Protein AF-A0A2N2CYQ5-F1 (afdb_monomer_lite)

Structure (mmCIF, N/CA/C/O backbone):
data_AF-A0A2N2CYQ5-F1
#
_entry.id   AF-A0A2N2CYQ5-F1
#
loop_
_atom_site.group_PDB
_atom_site.id
_atom_site.type_symbol
_atom_site.label_atom_id
_atom_site.label_alt_id
_atom_site.label_comp_id
_atom_site.label_asym_id
_atom_site.label_entity_id
_atom_site.label_seq_id
_atom_site.pdbx_PDB_ins_code
_atom_site.Cartn_x
_atom_site.Cartn_y
_atom_site.Cartn_z
_atom_site.occupancy
_atom_site.B_iso_or_equiv
_atom_site.auth_seq_id
_atom_site.auth_comp_id
_atom_site.auth_asym_id
_atom_site.auth_atom_id
_atom_site.pdbx_PDB_model_num
ATOM 1 N N . MET A 1 1 ? -2.173 -12.593 -10.124 1.00 47.53 1 MET A N 1
ATOM 2 C CA . MET A 1 1 ? -1.162 -12.620 -9.042 1.00 47.53 1 MET A CA 1
ATOM 3 C C . MET A 1 1 ? -1.537 -11.767 -7.827 1.00 47.53 1 MET A C 1
ATOM 5 O O . MET A 1 1 ? -1.218 -12.195 -6.733 1.00 47.53 1 MET A O 1
ATOM 9 N N . LEU A 1 2 ? -2.256 -10.639 -7.954 1.00 49.53 2 LEU A N 1
ATOM 10 C CA . LEU A 1 2 ? -2.707 -9.838 -6.791 1.00 49.53 2 LEU A CA 1
ATOM 11 C C . LEU A 1 2 ? -3.931 -10.404 -6.033 1.00 49.53 2 LEU A C 1
ATOM 13 O O . LEU A 1 2 ? -4.308 -9.868 -5.001 1.00 49.53 2 LEU A O 1
ATOM 17 N N . SER A 1 3 ? -4.559 -11.471 -6.532 1.00 55.38 3 SER A N 1
ATOM 18 C CA . SER A 1 3 ? -5.814 -12.029 -6.002 1.00 55.38 3 SER A CA 1
ATOM 19 C C . SER A 1 3 ? -5.637 -13.092 -4.907 1.00 55.38 3 SER A C 1
ATOM 21 O O . SER A 1 3 ? -6.620 -13.687 -4.491 1.00 55.38 3 SER A O 1
ATOM 23 N N . GLN A 1 4 ? -4.405 -13.388 -4.475 1.00 65.62 4 GLN A N 1
ATOM 24 C CA . GLN A 1 4 ? -4.102 -14.447 -3.494 1.00 65.62 4 GLN A CA 1
ATOM 25 C C . GLN A 1 4 ? -3.303 -13.898 -2.305 1.00 65.62 4 GLN A C 1
ATOM 27 O O . GLN A 1 4 ? -2.301 -14.473 -1.886 1.00 65.62 4 GLN A O 1
ATOM 32 N N . ILE A 1 5 ? -3.731 -12.755 -1.767 1.00 68.88 5 ILE A N 1
ATOM 33 C CA . ILE A 1 5 ? -3.092 -12.127 -0.598 1.00 68.88 5 ILE A CA 1
ATOM 34 C C . ILE A 1 5 ? -3.175 -13.043 0.636 1.00 68.88 5 ILE A C 1
ATOM 36 O O . ILE A 1 5 ? -2.246 -13.080 1.437 1.00 68.88 5 ILE A O 1
ATOM 40 N N . GLU A 1 6 ? -4.231 -13.852 0.739 1.00 65.94 6 GLU A N 1
ATOM 41 C CA . GLU A 1 6 ? -4.439 -14.827 1.819 1.00 65.94 6 GLU A CA 1
ATOM 42 C C . GLU A 1 6 ? -3.375 -15.937 1.865 1.00 65.94 6 GLU A C 1
ATOM 44 O O . GLU A 1 6 ? -3.111 -16.498 2.926 1.00 65.94 6 GLU A O 1
ATOM 49 N N . ALA A 1 7 ? -2.727 -16.243 0.733 1.00 69.62 7 ALA A N 1
ATOM 50 C CA . ALA A 1 7 ? -1.688 -17.272 0.652 1.00 69.62 7 ALA 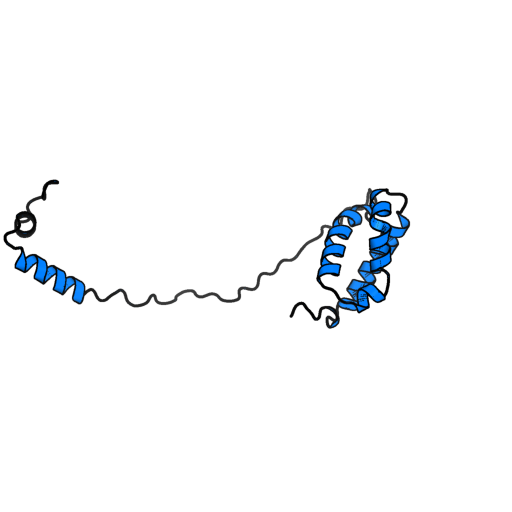A CA 1
ATOM 51 C C . ALA A 1 7 ? -0.315 -16.788 1.159 1.00 69.62 7 ALA A C 1
ATOM 53 O O . ALA A 1 7 ? 0.632 -17.573 1.253 1.00 69.62 7 ALA A O 1
ATOM 54 N N . LEU A 1 8 ? -0.180 -15.495 1.474 1.00 76.31 8 LEU A N 1
ATOM 55 C CA . LEU A 1 8 ? 1.062 -14.927 1.983 1.00 76.31 8 LEU A CA 1
ATOM 56 C C . LEU A 1 8 ? 1.262 -15.310 3.454 1.00 76.31 8 LEU A C 1
ATOM 58 O O . LEU A 1 8 ? 0.397 -15.091 4.299 1.00 76.31 8 LEU A O 1
ATOM 62 N N . GLN A 1 9 ? 2.463 -15.783 3.791 1.00 73.44 9 GLN A N 1
ATOM 63 C CA . GLN A 1 9 ? 2.858 -16.112 5.172 1.00 73.44 9 GLN A CA 1
ATOM 64 C C . GLN A 1 9 ? 2.696 -14.920 6.137 1.00 73.44 9 GLN A C 1
ATOM 66 O O . GLN A 1 9 ? 2.501 -15.090 7.339 1.00 73.44 9 GLN A O 1
ATOM 71 N N . THR A 1 10 ? 2.748 -13.695 5.610 1.00 81.94 10 THR A N 1
ATOM 72 C CA . THR A 1 10 ? 2.601 -12.446 6.362 1.00 81.94 10 THR A CA 1
ATOM 73 C C . THR A 1 10 ? 1.150 -12.056 6.645 1.00 81.94 10 THR A C 1
ATOM 75 O O . THR A 1 10 ? 0.933 -11.194 7.495 1.00 81.94 10 THR A O 1
ATOM 78 N N . TYR A 1 11 ? 0.158 -12.688 6.004 1.00 84.19 11 TYR A N 1
ATOM 79 C CA . TYR A 1 11 ? -1.255 -12.300 6.093 1.00 84.19 11 TYR A CA 1
ATOM 80 C C . TYR A 1 11 ? -1.777 -12.301 7.533 1.00 84.19 11 TYR A C 1
ATOM 82 O O . TYR A 1 11 ? -2.315 -11.306 8.010 1.00 84.19 11 TYR A O 1
ATOM 90 N N . ASN A 1 12 ? -1.528 -13.381 8.275 1.00 84.62 12 ASN A N 1
ATOM 91 C CA . ASN A 1 12 ? -1.973 -13.507 9.665 1.00 84.62 12 ASN A CA 1
ATOM 92 C C . ASN A 1 12 ? -1.309 -12.481 10.596 1.00 84.62 12 ASN A C 1
ATOM 94 O O . ASN A 1 12 ? -1.932 -11.985 11.537 1.00 84.62 12 ASN A O 1
ATOM 98 N N . THR A 1 13 ? -0.043 -12.148 10.337 1.00 86.62 13 THR A N 1
ATOM 99 C CA . THR A 1 13 ? 0.681 -11.121 11.094 1.00 86.62 13 THR A CA 1
ATOM 100 C C . THR A 1 13 ? 0.108 -9.738 10.799 1.00 86.62 13 THR A C 1
ATOM 102 O O . THR A 1 13 ? -0.163 -8.990 11.737 1.00 86.62 13 THR A O 1
ATOM 105 N N . ALA A 1 14 ? -0.147 -9.429 9.525 1.00 85.31 14 ALA A N 1
ATOM 106 C CA . ALA A 1 14 ? -0.753 -8.173 9.098 1.00 85.31 14 ALA A CA 1
ATOM 107 C C . ALA A 1 14 ? -2.181 -8.009 9.644 1.00 85.31 14 ALA A C 1
ATOM 109 O O . ALA A 1 14 ? -2.500 -6.952 10.183 1.00 85.31 14 ALA A O 1
ATOM 110 N N . LYS A 1 15 ? -3.008 -9.068 9.605 1.00 88.56 15 LYS A N 1
ATOM 111 C CA . LYS A 1 15 ? -4.344 -9.089 10.227 1.00 88.56 15 LYS A CA 1
ATOM 112 C C . LYS A 1 15 ? -4.261 -8.743 11.712 1.00 88.56 15 LYS A C 1
ATOM 114 O O . LYS A 1 15 ? -4.944 -7.834 12.171 1.00 88.56 15 LYS A O 1
ATOM 119 N N . ARG A 1 16 ? -3.374 -9.410 12.461 1.00 88.31 16 ARG A N 1
ATOM 120 C CA . ARG A 1 16 ? -3.192 -9.148 13.899 1.00 88.31 16 ARG A CA 1
ATOM 121 C C . ARG A 1 16 ? -2.773 -7.703 14.176 1.00 88.31 16 ARG A C 1
ATOM 123 O O . ARG A 1 16 ? -3.303 -7.090 15.097 1.00 88.31 16 ARG A O 1
ATOM 130 N N . GLN A 1 17 ? -1.836 -7.170 13.394 1.00 88.00 17 GLN A N 1
ATOM 131 C CA . GLN A 1 17 ? -1.380 -5.784 13.525 1.00 88.00 17 GLN A CA 1
ATOM 132 C C . GLN A 1 17 ? -2.509 -4.792 13.235 1.00 88.00 17 GLN A C 1
ATOM 134 O O . GLN A 1 17 ? -2.730 -3.882 14.029 1.00 88.00 17 GLN A O 1
ATOM 139 N N . LEU A 1 18 ? -3.258 -4.995 12.147 1.00 88.94 18 LEU A N 1
ATOM 140 C CA . LEU A 1 18 ? -4.360 -4.114 11.771 1.00 88.94 18 LEU A CA 1
ATOM 141 C C . LEU A 1 18 ? -5.473 -4.124 12.826 1.00 88.94 18 LEU A C 1
ATOM 143 O O . LEU A 1 18 ? -5.882 -3.057 13.272 1.00 88.94 18 LEU A O 1
ATOM 147 N N . CYS A 1 19 ? -5.903 -5.301 13.293 1.00 88.44 19 CYS A N 1
ATOM 148 C CA . CYS A 1 19 ? -6.870 -5.415 14.390 1.00 88.44 19 CYS A CA 1
ATOM 149 C C . CYS A 1 19 ? -6.359 -4.743 15.677 1.00 88.44 19 CYS A C 1
ATOM 151 O O . CYS A 1 19 ? -7.128 -4.099 16.384 1.00 88.44 19 CYS A O 1
ATOM 153 N N . GLY A 1 20 ? -5.058 -4.854 15.974 1.00 88.06 20 GLY A N 1
ATOM 154 C CA . GLY A 1 20 ? -4.431 -4.166 17.106 1.00 88.06 20 GLY A CA 1
ATOM 155 C C . GLY A 1 20 ? -4.570 -2.644 17.020 1.00 88.06 20 GLY A C 1
ATOM 156 O O . GLY A 1 20 ? -5.043 -2.023 17.969 1.00 88.06 20 GLY A O 1
ATOM 157 N N . LEU A 1 21 ? -4.245 -2.061 15.863 1.00 87.69 21 LEU A N 1
ATOM 158 C CA . LEU A 1 21 ? -4.387 -0.620 15.615 1.00 87.69 21 LEU A CA 1
ATOM 159 C C . LEU A 1 21 ? -5.852 -0.166 15.679 1.00 87.69 21 LEU A C 1
ATOM 161 O O . LEU A 1 21 ? -6.148 0.881 16.252 1.00 87.69 21 LEU A O 1
ATOM 165 N N . MET A 1 22 ? -6.779 -0.958 15.132 1.00 88.44 22 MET A N 1
ATOM 166 C CA . MET A 1 22 ? -8.214 -0.660 15.199 1.00 88.44 22 MET A CA 1
ATOM 167 C C . MET A 1 22 ? -8.720 -0.612 16.645 1.00 88.44 22 MET A C 1
ATOM 169 O O . MET A 1 22 ? -9.420 0.331 17.009 1.00 88.44 22 MET A O 1
ATOM 173 N N . ASN A 1 23 ? -8.290 -1.549 17.495 1.00 88.06 23 ASN A N 1
ATOM 174 C CA . ASN A 1 23 ? -8.632 -1.552 18.920 1.00 88.06 23 ASN A CA 1
ATOM 175 C C . ASN A 1 23 ? -8.053 -0.338 19.671 1.00 88.06 23 ASN A C 1
ATOM 177 O O . ASN A 1 23 ? -8.647 0.145 20.634 1.00 88.06 23 ASN A O 1
ATOM 181 N N . GLU A 1 24 ? -6.883 0.165 19.273 1.00 87.88 24 GLU A N 1
ATOM 182 C CA . GLU A 1 24 ? -6.308 1.388 19.849 1.00 87.88 24 GLU A CA 1
ATOM 183 C C . GLU A 1 24 ? -7.081 2.641 19.432 1.00 87.88 24 GLU A C 1
ATOM 185 O O . GLU A 1 24 ? -7.325 3.518 20.264 1.00 87.88 24 GLU A O 1
ATOM 190 N N . LEU A 1 25 ? -7.523 2.706 18.174 1.00 87.56 25 LEU A N 1
ATOM 191 C CA . LEU A 1 25 ? -8.394 3.775 17.688 1.00 87.56 25 LEU A CA 1
ATOM 192 C C . LEU A 1 25 ? -9.760 3.742 18.381 1.00 87.56 25 LEU A C 1
ATOM 194 O O . LEU A 1 25 ? -10.270 4.791 18.768 1.00 87.56 25 LEU A O 1
ATOM 198 N N . GLU A 1 26 ? -10.318 2.555 18.617 1.00 86.94 26 GLU A N 1
ATOM 199 C CA . GLU A 1 26 ? -11.586 2.377 19.332 1.00 86.94 26 GLU A CA 1
ATOM 200 C C . GLU A 1 26 ? -11.518 2.870 20.790 1.00 86.94 26 GLU A C 1
ATOM 202 O O . GLU A 1 26 ? -12.499 3.358 21.341 1.00 86.94 26 GLU A O 1
ATOM 207 N N . LYS A 1 27 ? -10.345 2.877 21.430 1.00 87.00 27 LYS A N 1
ATOM 208 C CA . LYS A 1 27 ? -10.194 3.505 22.759 1.00 87.00 27 LYS A CA 1
ATOM 209 C C . LYS A 1 27 ? -10.280 5.034 22.714 1.00 87.00 27 LYS A C 1
ATOM 211 O O . LYS A 1 27 ? -10.526 5.660 23.743 1.00 87.00 27 LYS A O 1
ATOM 216 N N . LYS A 1 28 ? -10.086 5.648 21.542 1.00 84.88 28 LYS A N 1
ATOM 217 C CA . LYS A 1 28 ? -10.061 7.106 21.334 1.00 84.88 28 LYS A CA 1
ATOM 218 C C . LYS A 1 28 ? -11.330 7.641 20.650 1.00 84.88 28 LYS A C 1
ATOM 220 O O . LYS A 1 28 ? -11.286 8.690 20.010 1.00 84.88 28 LYS A O 1
ATOM 225 N N . ILE A 1 29 ? -12.479 6.978 20.830 1.00 84.44 29 ILE A N 1
ATOM 226 C CA . ILE A 1 29 ? -13.792 7.372 20.260 1.00 84.44 29 ILE A CA 1
ATOM 227 C C . ILE A 1 29 ? -14.194 8.817 20.580 1.00 84.44 29 ILE A C 1
ATOM 229 O O . ILE A 1 29 ? -14.930 9.430 19.812 1.00 84.44 29 ILE A O 1
ATOM 233 N N . THR A 1 30 ? -13.685 9.393 21.670 1.00 84.75 30 THR A N 1
ATOM 234 C CA . THR A 1 30 ? -13.909 10.799 22.036 1.00 84.75 30 THR A CA 1
ATOM 235 C C . THR A 1 30 ? -13.487 11.781 20.930 1.00 84.75 30 THR A C 1
ATOM 237 O O . THR A 1 30 ? -13.973 12.908 20.891 1.00 84.75 30 THR A O 1
ATOM 240 N N . ILE A 1 31 ? -12.599 11.376 20.014 1.00 87.06 31 ILE A N 1
ATOM 241 C CA . ILE A 1 31 ? -12.178 12.184 18.867 1.00 87.06 31 ILE A CA 1
ATOM 242 C C . ILE A 1 31 ? -13.253 12.118 17.761 1.00 87.06 31 ILE A C 1
ATOM 244 O O . ILE A 1 31 ? -13.490 11.038 17.212 1.00 87.06 31 ILE A O 1
ATOM 248 N N . PRO A 1 32 ? -13.828 13.257 17.318 1.00 8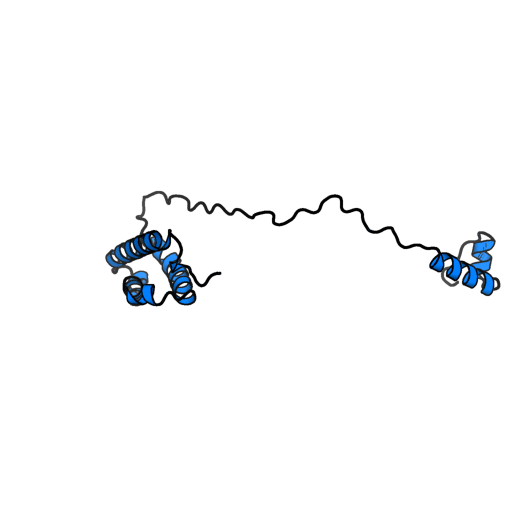7.19 32 PRO A N 1
ATOM 249 C CA . PRO A 1 32 ? -14.911 13.272 16.324 1.00 87.19 32 PRO A CA 1
ATOM 250 C C . PRO A 1 32 ? -14.563 12.583 14.996 1.00 87.19 32 PRO A C 1
ATOM 252 O O . PRO A 1 32 ? -15.405 11.938 14.381 1.00 87.19 32 PRO A O 1
ATOM 255 N N . GLN A 1 33 ? -13.303 12.680 14.556 1.00 85.31 33 GLN A N 1
ATOM 256 C CA . GLN A 1 33 ? -12.831 12.045 13.316 1.00 85.31 33 GLN A CA 1
ATOM 257 C C . GLN A 1 33 ? -12.859 10.511 13.397 1.00 85.31 33 GLN A C 1
ATOM 259 O O . GLN A 1 33 ? -13.128 9.851 12.395 1.00 85.31 33 GLN A O 1
ATOM 264 N N . ILE A 1 34 ? -12.612 9.949 14.584 1.00 86.38 34 ILE A N 1
ATOM 265 C CA . ILE A 1 34 ? -12.688 8.505 14.830 1.00 86.38 34 ILE A CA 1
ATOM 266 C C . ILE A 1 34 ? -14.154 8.082 14.922 1.00 86.38 34 ILE A C 1
ATOM 268 O O . ILE A 1 34 ? -14.544 7.097 14.303 1.00 86.38 34 ILE A O 1
ATOM 272 N N . GLN A 1 35 ? -14.984 8.863 15.618 1.00 87.62 35 GLN A N 1
ATOM 273 C CA . GLN A 1 35 ? -16.412 8.581 15.767 1.00 87.62 35 GLN A CA 1
ATOM 274 C C . GLN A 1 35 ? -17.142 8.496 14.417 1.00 87.62 35 GLN A C 1
ATOM 276 O O . GLN A 1 35 ? -17.936 7.584 14.204 1.00 87.62 35 GLN A O 1
ATOM 281 N N . THR A 1 36 ? -16.834 9.389 13.472 1.00 88.50 36 THR A N 1
ATOM 282 C CA . THR A 1 36 ? -17.410 9.354 12.116 1.00 88.50 36 THR A CA 1
ATOM 283 C C . THR A 1 36 ? -17.054 8.070 11.358 1.00 88.50 36 THR A C 1
ATOM 285 O O . THR A 1 36 ? -17.849 7.577 10.561 1.00 88.50 36 THR A O 1
ATOM 288 N N . ARG A 1 37 ? -15.867 7.506 11.612 1.00 88.38 37 ARG A N 1
ATOM 289 C CA . ARG A 1 37 ? -15.333 6.316 10.925 1.00 88.38 37 ARG A CA 1
ATOM 290 C C . ARG A 1 37 ? -15.498 5.019 11.718 1.00 88.38 37 ARG A C 1
ATOM 292 O O . ARG A 1 37 ? -15.025 3.970 11.288 1.00 88.38 37 ARG A O 1
ATOM 299 N N . LEU A 1 38 ? -16.212 5.068 12.837 1.00 86.25 38 LEU A N 1
ATOM 300 C CA . LEU A 1 38 ? -16.454 3.931 13.721 1.00 86.25 38 LEU A CA 1
ATOM 301 C C . LEU A 1 38 ? -17.044 2.693 13.017 1.00 86.25 38 LEU A C 1
ATOM 303 O O . LEU A 1 38 ? -16.559 1.593 13.286 1.00 86.25 38 LEU A O 1
ATOM 307 N N . PRO A 1 39 ? -18.003 2.825 12.073 1.00 87.62 39 PRO A N 1
ATOM 308 C CA . PRO A 1 39 ? -18.537 1.664 11.359 1.00 87.62 39 PRO A CA 1
ATOM 309 C C . PRO A 1 39 ? -17.462 0.910 10.569 1.00 87.62 39 PRO A C 1
ATOM 311 O O . PRO A 1 39 ? -17.480 -0.316 10.494 1.00 87.62 39 PRO A O 1
ATOM 314 N N . LEU A 1 40 ? -16.495 1.639 10.006 1.00 86.75 40 LEU A N 1
ATOM 315 C CA . LEU A 1 40 ? -15.401 1.059 9.233 1.00 86.75 40 LEU A CA 1
ATOM 316 C C . LEU A 1 40 ? -14.433 0.304 10.150 1.00 86.75 40 LEU A C 1
ATOM 318 O O . LEU A 1 40 ? -14.066 -0.826 9.843 1.00 86.75 40 LEU A O 1
ATOM 322 N N . ILE A 1 41 ? -14.094 0.885 11.305 1.00 86.44 41 ILE A N 1
ATOM 323 C CA . ILE A 1 41 ? -13.244 0.247 12.324 1.00 86.44 41 ILE A CA 1
ATOM 324 C C . ILE A 1 41 ? -13.866 -1.079 12.782 1.00 86.44 41 ILE A C 1
ATOM 326 O O . ILE A 1 41 ? -13.193 -2.106 12.780 1.00 86.44 41 ILE A O 1
ATOM 330 N N . GLN A 1 42 ? -15.165 -1.080 13.093 1.00 86.25 42 GLN A N 1
ATOM 331 C CA . GLN A 1 42 ? -15.878 -2.287 13.519 1.00 86.25 42 GLN A CA 1
ATOM 332 C C . GLN A 1 42 ? -15.933 -3.347 12.417 1.00 86.25 42 GLN A C 1
ATOM 334 O O . GLN A 1 42 ? -15.701 -4.521 12.692 1.00 86.25 42 GLN A O 1
ATOM 339 N N . THR A 1 43 ? -16.168 -2.937 11.167 1.00 87.38 43 THR A N 1
ATOM 340 C CA . THR A 1 43 ? -16.205 -3.851 10.013 1.00 87.38 43 THR A CA 1
ATOM 341 C C . THR A 1 43 ? -14.854 -4.529 9.777 1.00 87.38 43 THR A C 1
ATOM 343 O O . THR A 1 43 ? -14.812 -5.696 9.419 1.00 87.38 43 THR A O 1
ATOM 346 N N . VAL A 1 44 ? -13.733 -3.839 9.999 1.00 87.00 44 VAL A N 1
ATOM 347 C CA . VAL A 1 44 ? -12.392 -4.427 9.810 1.00 87.00 44 VAL A CA 1
ATOM 348 C C . VAL A 1 44 ? -12.035 -5.428 10.914 1.00 87.00 44 VAL A C 1
ATOM 350 O O . VAL A 1 44 ? -11.241 -6.343 10.688 1.00 87.00 44 VAL A O 1
ATOM 353 N N . THR A 1 45 ? -12.612 -5.284 12.107 1.00 84.31 45 THR A N 1
ATOM 354 C CA . THR A 1 45 ? -12.376 -6.204 13.228 1.00 84.31 45 THR A CA 1
ATOM 355 C C . THR A 1 45 ? -13.162 -7.515 13.090 1.00 84.31 45 THR A C 1
ATOM 357 O O . THR A 1 45 ? -12.778 -8.509 13.706 1.00 84.31 45 THR A O 1
ATOM 360 N N . THR A 1 46 ? -14.223 -7.571 12.272 1.00 87.81 46 THR A N 1
ATOM 361 C CA . THR A 1 46 ? -15.011 -8.800 12.082 1.00 87.81 46 THR A CA 1
ATOM 362 C C . THR A 1 46 ? -14.314 -9.813 11.176 1.00 87.81 46 THR A C 1
ATOM 364 O O . THR A 1 46 ? -13.639 -9.471 10.206 1.00 87.81 46 THR A O 1
ATOM 367 N N . ASP A 1 47 ? -14.512 -11.102 11.461 1.00 83.94 47 ASP A N 1
ATOM 368 C CA . ASP A 1 47 ? -13.920 -12.179 10.660 1.00 83.94 47 ASP A CA 1
ATOM 369 C C . ASP A 1 47 ? -14.515 -12.282 9.249 1.00 83.94 47 ASP A C 1
ATOM 371 O O . ASP A 1 47 ? -13.820 -12.711 8.329 1.00 83.94 47 ASP A O 1
ATOM 375 N N . GLU A 1 48 ? -15.756 -11.830 9.052 1.00 85.88 48 GLU A N 1
ATOM 376 C CA . GLU A 1 48 ? -16.436 -11.821 7.750 1.00 85.88 48 GLU A CA 1
ATOM 377 C C . GLU A 1 48 ? -15.696 -10.968 6.712 1.00 85.88 48 GLU A C 1
ATOM 379 O O . GLU A 1 48 ? -15.551 -11.378 5.562 1.00 85.88 48 GLU A O 1
ATOM 384 N N . PHE A 1 49 ? -15.161 -9.814 7.124 1.00 87.00 49 PHE A N 1
ATOM 385 C CA . PHE A 1 49 ? -14.377 -8.939 6.254 1.00 87.00 49 PHE A CA 1
ATOM 386 C C . PHE A 1 49 ? -13.117 -9.639 5.727 1.00 87.00 49 PHE A C 1
ATOM 388 O O . PHE A 1 49 ? -12.806 -9.581 4.538 1.00 87.00 49 PHE A O 1
ATOM 395 N N . TRP A 1 50 ? -12.420 -10.356 6.609 1.00 86.25 50 TRP A N 1
ATOM 396 C CA . TRP A 1 50 ? -11.204 -11.091 6.261 1.00 86.25 50 TRP A CA 1
ATOM 397 C C . TRP A 1 50 ? -11.474 -12.386 5.496 1.00 86.25 50 TRP A C 1
ATOM 399 O O . TRP A 1 50 ? -10.578 -12.855 4.804 1.00 86.25 50 TRP A O 1
ATOM 409 N N . ALA A 1 51 ? -12.672 -12.961 5.626 1.00 83.25 51 ALA A N 1
ATOM 410 C CA . ALA A 1 51 ? -13.103 -14.123 4.853 1.00 83.25 51 ALA A CA 1
ATOM 411 C C . ALA A 1 51 ? -13.530 -13.754 3.421 1.00 83.25 51 ALA A C 1
ATOM 413 O O . ALA A 1 51 ? -13.466 -14.596 2.530 1.00 83.25 51 ALA A O 1
ATOM 414 N N . ALA A 1 52 ? -13.975 -12.512 3.196 1.00 83.31 52 ALA A N 1
ATOM 415 C CA . ALA A 1 52 ? -14.338 -12.021 1.868 1.00 83.31 52 ALA A CA 1
ATOM 416 C C . ALA A 1 52 ? -13.115 -11.715 0.983 1.00 83.31 52 ALA A C 1
ATOM 418 O O . ALA A 1 52 ? -13.223 -11.786 -0.240 1.00 83.31 52 ALA A O 1
ATOM 419 N N . GLY A 1 53 ? -11.973 -11.357 1.585 1.00 77.25 53 GLY A N 1
ATOM 420 C CA . GLY A 1 53 ? -10.691 -11.223 0.882 1.00 77.25 53 GLY A CA 1
ATOM 421 C C . GLY A 1 53 ? -10.660 -10.173 -0.242 1.00 77.25 53 GLY A C 1
ATOM 422 O O . G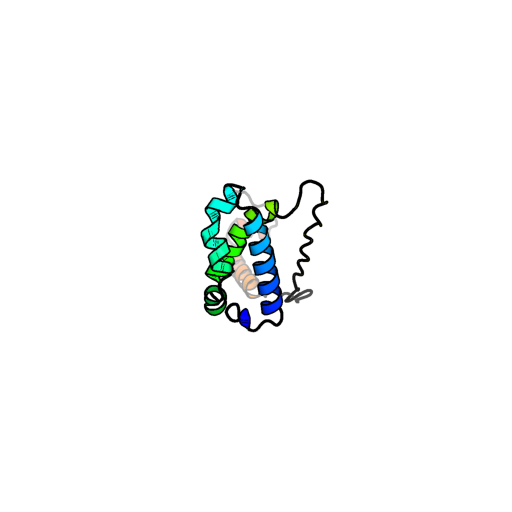LY A 1 53 ? -9.817 -10.260 -1.137 1.00 77.25 53 GLY A O 1
ATOM 423 N N . ASP A 1 54 ? -11.569 -9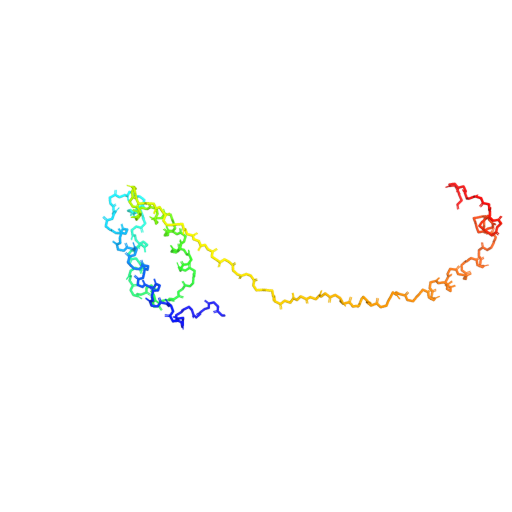.189 -0.237 1.00 83.62 54 ASP A N 1
ATOM 424 C CA . ASP A 1 54 ? -11.710 -8.225 -1.335 1.00 83.62 54 ASP A CA 1
ATOM 425 C C . ASP A 1 54 ? -10.598 -7.162 -1.328 1.00 83.62 54 ASP A C 1
ATOM 427 O O . ASP A 1 54 ? -10.478 -6.329 -0.424 1.00 83.62 54 ASP A O 1
ATOM 431 N N . LEU A 1 55 ? -9.812 -7.145 -2.406 1.00 84.06 55 LEU A N 1
ATOM 432 C CA . LEU A 1 55 ? -8.719 -6.201 -2.624 1.00 84.06 55 LEU A CA 1
ATOM 433 C C . LEU A 1 55 ? -9.178 -4.737 -2.584 1.00 84.06 55 LEU A C 1
ATOM 435 O O . LEU A 1 55 ? -8.489 -3.889 -2.015 1.00 84.06 55 LEU A O 1
ATOM 439 N N . LEU A 1 56 ? -10.331 -4.424 -3.183 1.00 86.56 56 LEU A N 1
ATOM 440 C CA . LEU A 1 56 ? -10.834 -3.048 -3.222 1.00 86.56 56 LEU A CA 1
ATOM 441 C C . LEU A 1 56 ? -11.245 -2.573 -1.828 1.00 86.56 56 LEU A C 1
ATOM 443 O O . LEU A 1 56 ? -11.078 -1.398 -1.493 1.00 86.56 56 LEU A O 1
ATOM 447 N N . ALA A 1 57 ? -11.756 -3.489 -1.008 1.00 86.31 57 ALA A N 1
ATOM 448 C CA . ALA A 1 57 ? -12.096 -3.209 0.373 1.00 86.31 57 ALA A CA 1
ATOM 449 C C . ALA A 1 57 ? -10.834 -2.926 1.206 1.00 86.31 57 ALA A C 1
ATOM 451 O O . ALA A 1 57 ? -10.805 -1.936 1.938 1.00 86.31 57 ALA A O 1
ATOM 452 N N . PHE A 1 58 ? -9.758 -3.703 1.032 1.00 86.56 58 PHE A N 1
ATOM 453 C CA . PHE A 1 58 ? -8.479 -3.437 1.703 1.00 86.56 58 PHE A CA 1
ATOM 454 C C . PHE A 1 58 ? -7.871 -2.081 1.325 1.00 86.56 58 PHE A C 1
ATOM 456 O O . PHE A 1 58 ? -7.380 -1.373 2.205 1.00 86.56 58 PHE A O 1
ATOM 463 N N . GLU A 1 59 ? -7.933 -1.677 0.053 1.00 87.94 59 GLU A N 1
ATOM 464 C CA . GLU A 1 59 ? -7.405 -0.370 -0.361 1.00 87.94 59 GLU A CA 1
ATOM 465 C C . GLU A 1 59 ? -8.202 0.790 0.248 1.00 87.94 59 GLU A C 1
ATOM 467 O O . GLU A 1 59 ? -7.611 1.756 0.736 1.00 87.94 59 GLU A O 1
ATOM 472 N N . LYS A 1 60 ? -9.534 0.678 0.310 1.00 88.00 60 LYS A N 1
ATOM 473 C CA . LYS A 1 60 ? -10.369 1.666 1.013 1.00 88.00 60 LYS A CA 1
ATOM 474 C C . LYS A 1 60 ? -9.989 1.767 2.488 1.00 88.00 60 LYS A C 1
ATOM 476 O O . LYS A 1 60 ? -9.792 2.866 2.998 1.00 88.00 60 LYS A O 1
ATOM 481 N N . VAL A 1 61 ? -9.825 0.627 3.162 1.00 88.56 61 VAL A N 1
ATOM 482 C CA . VAL A 1 61 ? -9.400 0.592 4.569 1.00 88.56 61 VAL A CA 1
ATOM 483 C C . VAL A 1 61 ? -8.034 1.249 4.745 1.00 88.56 61 VAL A C 1
ATOM 485 O O . VAL A 1 61 ? -7.863 2.043 5.665 1.00 88.56 61 VAL A O 1
ATOM 488 N N . ARG A 1 62 ? -7.072 0.984 3.854 1.00 87.94 62 ARG A N 1
ATOM 489 C CA . ARG A 1 62 ? -5.738 1.597 3.898 1.00 87.94 62 ARG A CA 1
ATOM 490 C C . ARG A 1 62 ? -5.805 3.124 3.808 1.00 87.94 62 ARG A C 1
ATOM 492 O O . ARG A 1 62 ? -5.123 3.802 4.577 1.00 87.94 62 ARG A O 1
ATOM 499 N N . GLN A 1 63 ? -6.603 3.658 2.882 1.00 87.62 63 GLN A N 1
ATOM 500 C CA . GLN A 1 63 ? -6.767 5.104 2.699 1.00 87.62 63 GLN A CA 1
ATOM 501 C C . GLN A 1 63 ? -7.351 5.763 3.952 1.00 87.62 63 GLN A C 1
ATOM 503 O O . GLN A 1 63 ? -6.776 6.718 4.474 1.00 87.62 63 GLN A O 1
ATOM 508 N N . GLU A 1 64 ? -8.434 5.201 4.485 1.00 86.31 64 GLU A N 1
ATOM 509 C CA . GLU A 1 64 ? -9.132 5.742 5.655 1.00 86.31 64 GLU A CA 1
ATOM 510 C C . GLU A 1 64 ? -8.291 5.620 6.938 1.00 86.31 64 GLU A C 1
ATOM 512 O O . GLU A 1 64 ? -8.222 6.553 7.743 1.00 86.31 64 GLU A O 1
ATOM 517 N N . LEU A 1 65 ? -7.585 4.496 7.116 1.00 85.75 65 LEU A N 1
ATOM 518 C CA . LEU A 1 65 ? -6.693 4.258 8.253 1.00 85.75 65 LEU A CA 1
ATOM 519 C C . LEU A 1 65 ? -5.518 5.246 8.268 1.00 85.75 65 LEU A C 1
ATOM 521 O O . LEU A 1 65 ? -5.130 5.720 9.336 1.00 85.75 65 LEU A O 1
ATOM 525 N N . CYS A 1 66 ? -4.961 5.589 7.101 1.00 85.00 66 CYS A N 1
ATOM 526 C CA . CYS A 1 66 ? -3.814 6.493 6.995 1.00 85.00 66 CYS A CA 1
ATOM 527 C C . CYS A 1 66 ? -4.080 7.852 7.660 1.00 85.00 66 CYS A C 1
ATOM 529 O O . CYS A 1 66 ? -3.200 8.420 8.308 1.00 85.00 66 CYS A O 1
ATOM 531 N N . GLU A 1 67 ? -5.307 8.359 7.551 1.00 83.38 67 GLU A N 1
ATOM 532 C CA . GLU A 1 67 ? -5.701 9.612 8.189 1.00 83.38 67 GLU A CA 1
ATOM 533 C C . GLU A 1 67 ? -5.937 9.484 9.699 1.00 83.38 67 GLU A C 1
ATOM 535 O O . GLU A 1 67 ? -5.829 10.481 10.418 1.00 83.38 67 GLU A O 1
ATOM 540 N N . LEU A 1 68 ? -6.269 8.282 10.177 1.00 85.31 68 LEU A N 1
ATOM 541 C CA . LEU A 1 68 ? -6.562 7.996 11.582 1.00 85.31 68 LEU A CA 1
ATOM 542 C C . LEU A 1 68 ? -5.312 7.638 12.397 1.00 85.31 68 LEU A C 1
ATOM 544 O O . LEU A 1 68 ? -5.260 7.957 13.583 1.00 85.31 68 LEU A O 1
ATOM 548 N N . ILE A 1 69 ? -4.281 7.054 11.776 1.00 82.69 69 ILE A N 1
ATOM 549 C CA . ILE A 1 69 ? -3.027 6.637 12.441 1.00 82.69 69 ILE A CA 1
ATOM 550 C C . ILE A 1 69 ? -2.369 7.776 13.230 1.00 82.69 69 ILE A C 1
ATOM 552 O O . ILE A 1 69 ? -1.767 7.539 14.277 1.00 82.69 69 ILE A O 1
ATOM 556 N N . LYS A 1 70 ? -2.530 9.029 12.785 1.00 82.56 70 LYS A N 1
ATOM 557 C CA . LYS A 1 70 ? -2.009 10.214 13.487 1.00 82.56 70 LYS A CA 1
ATOM 558 C C . LYS A 1 70 ? -2.502 10.340 14.936 1.00 82.56 70 LYS A C 1
ATOM 560 O O . LYS A 1 70 ? -1.846 11.006 15.722 1.00 82.56 70 LYS A O 1
ATOM 565 N N . PHE A 1 71 ? -3.633 9.719 15.278 1.00 82.06 71 PHE A N 1
ATOM 566 C CA . PHE A 1 71 ? -4.224 9.764 16.616 1.00 82.06 71 PHE A CA 1
ATOM 567 C C . PHE A 1 71 ? -3.716 8.675 17.558 1.00 82.06 71 PHE A C 1
ATOM 569 O O . PHE A 1 71 ? -3.953 8.759 18.763 1.00 82.06 71 PHE A O 1
ATOM 576 N N . ILE A 1 72 ? -3.037 7.653 17.038 1.00 78.50 72 ILE A N 1
ATOM 577 C CA . ILE A 1 72 ? -2.460 6.584 17.858 1.00 78.50 72 ILE A CA 1
ATOM 578 C C . ILE A 1 72 ? -1.204 7.101 18.567 1.00 78.50 72 ILE A C 1
ATOM 580 O O . ILE A 1 72 ? -1.036 6.871 19.761 1.00 78.50 72 ILE A O 1
ATOM 584 N N . ILE A 1 73 ? -0.383 7.881 17.860 1.00 69.31 73 ILE A N 1
ATOM 585 C CA . ILE A 1 73 ? 0.862 8.453 18.381 1.00 69.31 73 ILE A CA 1
ATOM 586 C C . ILE A 1 73 ? 0.529 9.572 19.378 1.00 69.31 73 ILE A C 1
ATOM 588 O O . ILE A 1 73 ? -0.123 10.553 19.021 1.00 69.31 73 ILE A O 1
ATOM 592 N N . GLU A 1 74 ? 0.949 9.415 20.632 1.00 65.88 74 GLU A N 1
ATOM 593 C CA . GLU A 1 74 ? 0.799 10.441 21.669 1.00 65.88 74 GLU A CA 1
ATOM 594 C C . GLU A 1 74 ? 1.712 11.647 21.391 1.00 65.88 74 GLU A C 1
ATOM 596 O O . GLU A 1 74 ? 2.841 11.492 20.914 1.00 65.88 74 GLU A O 1
ATOM 601 N N . GLU A 1 75 ? 1.234 12.858 21.697 1.00 54.53 75 GLU A N 1
ATOM 602 C CA . GLU A 1 75 ? 2.044 14.079 21.633 1.00 54.53 75 GLU A CA 1
ATOM 603 C C . GLU A 1 75 ? 3.237 13.956 22.596 1.00 54.53 75 GLU A C 1
ATOM 605 O O . GLU A 1 75 ? 3.084 14.072 23.809 1.00 54.53 75 GLU A O 1
ATOM 610 N N . GLY A 1 76 ? 4.431 13.686 22.059 1.00 55.44 76 GLY A N 1
ATOM 611 C CA . GLY A 1 76 ? 5.676 13.595 22.832 1.00 55.44 76 GLY A CA 1
ATOM 612 C C . GLY A 1 76 ? 6.527 12.358 22.549 1.00 55.44 76 GLY A C 1
ATOM 613 O O . GLY A 1 76 ? 7.712 12.362 22.874 1.00 55.44 76 GLY A O 1
ATOM 614 N N . GLN A 1 77 ? 5.977 11.328 21.899 1.00 59.56 77 GLN A N 1
ATOM 615 C CA . GLN A 1 77 ? 6.797 10.250 21.345 1.00 59.56 77 GLN A CA 1
ATOM 616 C C . GLN A 1 77 ? 7.310 10.672 19.965 1.00 59.56 77 GLN A C 1
ATOM 618 O O . GLN A 1 77 ? 6.521 11.000 19.075 1.00 59.56 77 GLN A O 1
ATOM 623 N N . GLU A 1 78 ? 8.636 10.701 19.784 1.00 58.47 78 GLU A N 1
ATOM 624 C CA . GLU A 1 78 ? 9.238 10.928 18.469 1.00 58.47 78 GLU A CA 1
ATOM 625 C C . GLU A 1 78 ? 8.630 9.936 17.477 1.00 58.47 78 GLU A C 1
ATOM 627 O O . GLU A 1 78 ? 8.675 8.719 17.674 1.00 58.47 78 GLU A O 1
ATOM 632 N N . LYS A 1 79 ? 8.024 10.463 16.407 1.00 57.91 79 LYS A N 1
ATOM 633 C CA . LYS A 1 79 ? 7.530 9.638 15.309 1.00 57.91 79 LYS A CA 1
ATOM 634 C C . LYS A 1 79 ? 8.711 8.827 14.795 1.00 57.91 79 LYS A C 1
ATOM 636 O O . LYS A 1 79 ? 9.609 9.398 14.179 1.00 57.91 79 LYS A O 1
ATOM 641 N N . SER A 1 80 ? 8.707 7.515 15.036 1.00 61.22 80 SER A N 1
ATOM 642 C CA . SER A 1 80 ? 9.667 6.638 14.370 1.00 61.22 80 SER A CA 1
ATOM 643 C C . SER A 1 80 ? 9.545 6.889 12.858 1.00 61.22 80 SER A C 1
ATOM 645 O O . SER A 1 80 ? 8.430 6.872 12.323 1.00 61.22 80 SER A O 1
ATOM 647 N N . PRO A 1 81 ? 10.638 7.254 12.169 1.00 69.75 81 PRO A N 1
ATOM 648 C CA . PRO A 1 81 ? 10.560 7.598 10.761 1.00 69.75 81 PRO A CA 1
ATOM 649 C C . PRO A 1 81 ? 10.070 6.376 9.980 1.00 69.75 81 PRO A C 1
ATOM 651 O O . PRO A 1 81 ? 10.650 5.294 10.073 1.00 69.75 81 PRO A O 1
ATOM 654 N N . VAL A 1 82 ? 8.997 6.542 9.203 1.00 67.12 82 VAL A N 1
ATOM 655 C CA . VAL A 1 82 ? 8.507 5.495 8.299 1.00 67.12 82 VAL A CA 1
ATOM 656 C C . VAL A 1 82 ? 9.449 5.443 7.098 1.00 67.12 82 VAL A C 1
ATOM 658 O O . VAL A 1 82 ? 9.288 6.177 6.125 1.00 67.12 82 VAL A O 1
ATOM 661 N N . ILE A 1 83 ? 10.480 4.604 7.187 1.00 73.69 83 ILE A N 1
ATOM 662 C CA . ILE A 1 83 ? 11.446 4.396 6.106 1.00 73.69 83 ILE A CA 1
ATOM 663 C C . ILE A 1 83 ? 10.854 3.372 5.136 1.00 73.69 83 ILE A C 1
ATOM 665 O O . ILE A 1 83 ? 10.751 2.189 5.451 1.00 73.69 83 ILE A O 1
ATOM 669 N N . THR A 1 84 ? 10.462 3.825 3.946 1.00 74.50 84 THR A N 1
ATOM 670 C CA . THR A 1 84 ? 10.035 2.930 2.862 1.00 74.50 84 THR A CA 1
ATOM 671 C C . THR A 1 84 ? 11.252 2.584 2.011 1.00 74.50 84 THR A C 1
ATOM 673 O O . THR A 1 84 ? 11.728 3.417 1.242 1.00 74.50 84 THR A O 1
ATOM 676 N N . SER A 1 85 ? 11.783 1.367 2.146 1.00 77.44 85 SER A N 1
ATOM 677 C CA . SER A 1 85 ? 12.852 0.873 1.276 1.00 77.44 85 SER A CA 1
ATOM 678 C C . SER A 1 85 ? 12.260 0.436 -0.067 1.00 77.44 85 SER A C 1
ATOM 680 O O . SER A 1 85 ? 11.779 -0.689 -0.208 1.00 77.44 85 SER A O 1
ATOM 682 N N . LEU A 1 86 ? 12.263 1.333 -1.051 1.00 82.38 86 LEU A N 1
ATOM 683 C CA . LEU A 1 86 ? 11.911 1.000 -2.430 1.00 82.38 86 LEU A CA 1
ATOM 684 C C . LEU A 1 86 ? 13.120 0.346 -3.109 1.00 82.38 86 LEU A C 1
ATOM 686 O O . LEU A 1 86 ? 14.185 0.953 -3.200 1.00 82.38 86 LEU A O 1
ATOM 690 N N . TYR A 1 87 ? 12.955 -0.891 -3.573 1.00 80.69 87 TYR A N 1
ATOM 691 C CA . TYR A 1 87 ? 13.930 -1.581 -4.411 1.00 80.69 87 TYR A CA 1
ATOM 692 C C . TYR A 1 87 ? 13.314 -1.765 -5.794 1.00 80.69 87 TYR A C 1
ATOM 694 O O . TYR A 1 87 ? 12.331 -2.493 -5.928 1.00 80.69 87 TYR A O 1
ATOM 702 N N . ASP A 1 88 ? 13.864 -1.085 -6.796 1.00 83.19 88 ASP A N 1
ATOM 703 C CA . ASP A 1 88 ? 13.460 -1.259 -8.190 1.00 83.19 88 ASP A CA 1
ATOM 704 C C . ASP A 1 88 ? 14.434 -2.237 -8.872 1.00 83.19 88 ASP A C 1
ATOM 706 O O . ASP A 1 88 ? 15.605 -1.892 -9.079 1.00 83.19 88 ASP A O 1
ATOM 710 N N . PRO A 1 89 ? 14.022 -3.489 -9.145 1.00 85.50 89 PRO A N 1
ATOM 711 C CA . PRO A 1 89 ? 14.887 -4.449 -9.805 1.00 85.50 89 PRO A CA 1
ATOM 712 C C . PRO A 1 89 ? 15.087 -4.054 -11.271 1.00 85.50 89 PRO A C 1
ATOM 714 O O . PRO A 1 89 ? 14.137 -3.943 -12.043 1.00 85.50 89 PRO A O 1
ATOM 717 N N . ILE A 1 90 ? 16.344 -3.933 -11.697 1.00 84.88 90 ILE A N 1
ATOM 718 C CA . ILE A 1 90 ? 16.669 -3.766 -13.117 1.00 84.88 90 ILE A CA 1
ATOM 719 C C . ILE A 1 90 ? 16.309 -5.070 -13.843 1.00 84.88 90 ILE A C 1
ATOM 721 O O . ILE A 1 90 ? 17.015 -6.069 -13.722 1.00 84.88 90 ILE A O 1
ATOM 725 N N . LEU A 1 91 ? 15.202 -5.062 -14.590 1.00 87.00 91 LEU A N 1
ATOM 726 C CA . LEU A 1 91 ? 14.700 -6.236 -15.315 1.00 87.00 91 LEU A CA 1
ATOM 727 C C . LEU A 1 91 ? 15.568 -6.597 -16.528 1.00 87.00 91 LEU A C 1
ATOM 729 O O . LEU A 1 91 ? 15.698 -7.770 -16.870 1.00 87.00 91 LEU A O 1
ATOM 733 N N . ASN A 1 92 ? 16.140 -5.593 -17.198 1.00 83.94 92 ASN A N 1
ATOM 734 C CA . ASN A 1 92 ? 17.029 -5.776 -18.341 1.00 83.94 92 ASN A CA 1
ATOM 735 C C . ASN A 1 92 ? 17.948 -4.553 -18.511 1.00 83.94 92 ASN A C 1
ATOM 737 O O . ASN A 1 92 ? 17.526 -3.421 -18.277 1.00 83.94 92 ASN A O 1
ATOM 741 N N . ARG A 1 93 ? 19.192 -4.778 -18.943 1.00 79.56 93 ARG A N 1
ATOM 742 C CA . ARG A 1 93 ? 20.191 -3.749 -19.250 1.00 79.56 93 ARG A CA 1
ATOM 743 C C . ARG A 1 93 ? 20.898 -4.134 -20.547 1.00 79.56 93 ARG A C 1
ATOM 745 O O . ARG A 1 93 ? 21.753 -5.012 -20.545 1.00 79.56 93 ARG A O 1
ATOM 752 N N . ASN A 1 94 ? 20.545 -3.466 -21.642 1.00 82.12 94 ASN A N 1
ATOM 753 C CA . ASN A 1 94 ? 21.174 -3.675 -22.944 1.00 82.12 94 ASN A CA 1
ATOM 754 C C . ASN A 1 94 ? 22.152 -2.530 -23.231 1.00 82.12 94 ASN A C 1
ATOM 756 O O . ASN A 1 94 ? 21.740 -1.447 -23.641 1.00 82.12 94 ASN A O 1
ATOM 760 N N . GLU A 1 95 ? 23.443 -2.768 -23.022 1.00 82.56 95 GLU A N 1
ATOM 761 C CA . GLU A 1 95 ? 24.523 -1.840 -23.372 1.00 82.56 95 GLU A CA 1
ATOM 762 C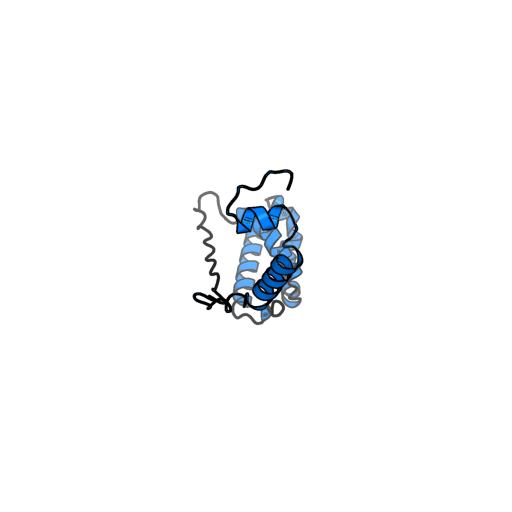 C . GLU A 1 95 ? 25.432 -2.490 -24.417 1.00 82.56 95 GLU A C 1
ATOM 764 O O . GLU A 1 95 ? 25.684 -3.691 -24.359 1.00 82.56 95 GLU A O 1
ATOM 769 N N . GLY A 1 96 ? 25.921 -1.712 -25.386 1.00 82.38 96 GLY A N 1
ATOM 770 C CA . GLY A 1 96 ? 26.820 -2.232 -26.423 1.00 82.38 96 GLY A CA 1
ATOM 771 C C . GLY A 1 96 ? 26.137 -3.057 -27.520 1.00 82.38 96 GLY A C 1
ATOM 772 O O . GLY A 1 96 ? 26.816 -3.807 -28.219 1.00 82.38 96 GLY A O 1
ATOM 773 N N . LEU A 1 97 ? 24.818 -2.916 -27.704 1.00 79.00 97 LEU A N 1
ATOM 774 C CA . LEU A 1 97 ? 24.153 -3.422 -28.905 1.00 79.00 97 LEU A CA 1
ATOM 775 C C . LEU A 1 97 ? 24.793 -2.766 -30.133 1.00 79.00 97 LEU A C 1
ATOM 777 O O . LEU A 1 97 ? 24.769 -1.544 -30.285 1.00 79.00 97 LEU A O 1
ATOM 781 N N . VAL A 1 98 ? 25.379 -3.594 -30.996 1.00 75.38 98 VAL A N 1
ATOM 782 C CA . VAL A 1 98 ? 25.853 -3.166 -32.309 1.00 75.38 98 VAL A CA 1
ATOM 783 C C . VAL A 1 98 ? 24.623 -2.691 -33.072 1.00 75.38 98 VAL A C 1
ATOM 785 O O . VAL A 1 98 ? 23.713 -3.480 -33.326 1.00 75.38 98 VAL A O 1
ATOM 788 N N . MET A 1 99 ? 24.565 -1.392 -33.373 1.00 70.06 99 MET A N 1
ATOM 789 C CA . MET A 1 99 ? 23.532 -0.857 -34.256 1.00 70.06 99 MET A CA 1
ATOM 790 C C . MET A 1 99 ? 23.595 -1.621 -35.578 1.00 70.06 99 MET A C 1
ATOM 792 O O . MET A 1 99 ? 24.691 -1.927 -36.056 1.00 70.06 99 MET A O 1
ATOM 796 N N . GLU A 1 100 ? 22.434 -1.947 -36.147 1.00 72.81 100 GLU A N 1
ATOM 797 C CA . GLU A 1 100 ? 22.370 -2.554 -37.476 1.00 72.81 100 GLU A CA 1
ATOM 798 C C . GLU A 1 100 ? 23.235 -1.750 -38.454 1.00 72.81 100 GLU A C 1
ATOM 800 O O . GLU A 1 100 ? 23.355 -0.525 -38.334 1.00 72.81 100 GLU A O 1
ATOM 805 N N . ALA A 1 101 ? 23.893 -2.456 -39.379 1.00 72.19 101 ALA A N 1
ATOM 806 C CA . ALA A 1 101 ? 24.756 -1.828 -40.369 1.00 72.19 101 ALA A CA 1
ATOM 807 C C . ALA A 1 101 ? 24.014 -0.650 -41.017 1.00 72.19 101 ALA A C 1
ATOM 809 O O . ALA A 1 101 ? 22.855 -0.783 -41.413 1.00 72.19 101 ALA A O 1
ATOM 810 N N . ALA A 1 102 ? 24.677 0.508 -41.088 1.00 71.12 102 ALA A N 1
ATOM 811 C CA . ALA A 1 102 ? 24.112 1.671 -41.754 1.00 71.12 102 ALA A CA 1
ATOM 812 C C . ALA A 1 102 ? 23.655 1.282 -43.168 1.00 71.12 102 ALA A C 1
ATOM 814 O O . ALA A 1 102 ? 24.313 0.477 -43.830 1.00 71.12 102 ALA A O 1
ATOM 815 N N . TYR A 1 103 ? 22.524 1.851 -43.593 1.00 72.69 103 TYR A N 1
ATOM 816 C CA . TYR A 1 103 ? 21.903 1.611 -44.896 1.00 72.69 103 TYR A CA 1
ATOM 817 C C . TYR A 1 103 ? 22.949 1.570 -46.022 1.00 72.69 103 TYR A C 1
ATOM 819 O O . TYR A 1 103 ? 23.802 2.457 -46.104 1.00 72.69 103 TYR A O 1
ATOM 827 N N . ASP A 1 104 ? 22.878 0.567 -46.901 1.00 77.38 104 ASP A N 1
ATOM 828 C CA . ASP A 1 104 ? 23.699 0.549 -48.111 1.00 77.38 104 ASP A CA 1
ATOM 829 C C . ASP A 1 104 ? 23.223 1.670 -49.049 1.00 77.38 104 ASP A C 1
ATOM 831 O O . ASP A 1 104 ? 22.101 1.662 -49.556 1.00 77.38 104 ASP A O 1
ATOM 835 N N . TYR A 1 105 ? 24.074 2.675 -49.258 1.00 82.62 105 TYR A N 1
ATOM 836 C CA . TYR A 1 105 ? 23.779 3.821 -50.119 1.00 82.62 105 TYR A CA 1
ATOM 837 C C . TYR A 1 105 ? 23.980 3.517 -51.614 1.00 82.62 105 TYR A C 1
ATOM 839 O O . TYR A 1 105 ? 23.930 4.447 -52.425 1.00 82.62 105 TYR A O 1
ATOM 847 N N . GLY A 1 106 ? 24.222 2.259 -52.003 1.00 85.19 106 GLY A N 1
ATOM 848 C CA . GLY A 1 106 ? 24.398 1.842 -53.397 1.00 85.19 106 GLY A CA 1
ATOM 849 C C . GLY A 1 106 ? 23.266 2.313 -54.316 1.00 85.19 106 GLY A C 1
ATOM 850 O O . GLY A 1 106 ? 23.522 3.012 -55.302 1.00 85.19 106 GLY A O 1
ATOM 851 N N . ASP A 1 107 ? 22.017 2.028 -53.945 1.00 86.19 107 ASP A N 1
ATOM 852 C CA . ASP A 1 107 ? 20.836 2.390 -54.740 1.00 86.19 107 ASP A CA 1
ATOM 853 C C . ASP A 1 107 ? 20.627 3.905 -54.816 1.00 86.19 107 ASP A C 1
ATOM 855 O O . ASP A 1 107 ? 20.322 4.456 -55.878 1.00 86.19 107 ASP A O 1
ATOM 859 N N . TYR A 1 108 ? 20.853 4.606 -53.701 1.00 87.75 108 TYR A N 1
ATOM 860 C CA . TYR A 1 108 ? 20.772 6.065 -53.659 1.00 87.75 108 TYR A CA 1
ATOM 861 C C . TYR A 1 108 ? 21.817 6.703 -54.579 1.00 87.75 108 TYR A C 1
ATOM 863 O O . TYR A 1 108 ? 21.494 7.579 -55.382 1.00 87.75 108 TYR A O 1
ATOM 871 N N . LYS A 1 109 ? 23.063 6.221 -54.521 1.00 88.94 109 LYS A N 1
ATOM 872 C CA . LYS A 1 109 ? 24.151 6.692 -55.380 1.00 88.94 109 LYS A CA 1
ATOM 873 C C . LYS A 1 109 ? 23.849 6.434 -56.854 1.00 88.94 109 LYS A C 1
ATOM 875 O O . LYS A 1 109 ? 24.091 7.314 -57.678 1.00 88.94 109 LYS A O 1
ATOM 880 N N . MET A 1 110 ? 23.313 5.260 -57.191 1.00 92.56 110 MET A N 1
ATOM 881 C CA . MET A 1 110 ? 22.923 4.942 -58.565 1.00 92.56 110 MET A CA 1
ATOM 882 C C . MET A 1 110 ? 21.838 5.901 -59.062 1.00 92.56 110 MET A C 1
ATOM 884 O O . MET A 1 110 ? 21.997 6.496 -60.126 1.00 92.56 110 MET A O 1
ATOM 888 N N . LYS A 1 111 ? 20.790 6.125 -58.260 1.00 92.56 111 LYS A N 1
ATOM 889 C CA . LYS A 1 111 ? 19.695 7.039 -58.598 1.00 92.56 111 LYS A CA 1
ATOM 890 C C . LYS A 1 111 ? 20.179 8.473 -58.819 1.00 92.56 111 LYS A C 1
ATOM 892 O O . LYS A 1 111 ? 19.837 9.072 -59.833 1.00 92.56 111 LYS A O 1
ATOM 897 N N . VAL A 1 112 ? 20.990 9.007 -57.903 1.00 91.31 112 VAL A N 1
ATOM 898 C CA . VAL A 1 112 ? 21.542 10.369 -58.018 1.00 91.31 112 VAL A CA 1
ATOM 899 C C . VAL A 1 112 ? 22.435 10.495 -59.252 1.00 91.31 112 VAL A C 1
ATOM 901 O O . VAL A 1 112 ? 22.361 11.492 -59.960 1.00 91.31 112 VAL A O 1
ATOM 904 N N . ASN A 1 113 ? 23.250 9.483 -59.556 1.00 91.88 113 ASN A N 1
ATOM 905 C CA . ASN A 1 113 ? 24.101 9.512 -60.744 1.00 91.88 113 ASN A CA 1
ATOM 906 C C . ASN A 1 113 ? 23.296 9.496 -62.049 1.00 91.88 113 ASN A C 1
ATOM 908 O O . ASN A 1 113 ? 23.667 10.204 -62.982 1.00 91.88 113 ASN A O 1
ATOM 912 N N . CYS A 1 114 ? 22.221 8.706 -62.130 1.00 92.75 114 CYS A N 1
ATOM 913 C CA . CYS A 1 114 ? 21.307 8.747 -63.274 1.00 92.75 114 CYS A CA 1
ATOM 914 C C . CYS A 1 114 ? 20.698 10.145 -63.428 1.00 92.75 114 CYS A C 1
ATOM 916 O O . CYS A 1 114 ? 20.834 10.749 -64.484 1.00 92.75 114 CYS A O 1
ATOM 918 N N . ASP A 1 115 ? 20.145 10.700 -62.349 1.00 91.62 115 ASP A N 1
ATOM 919 C CA . ASP A 1 115 ? 19.498 12.014 -62.362 1.00 91.62 115 ASP A CA 1
ATOM 920 C C . ASP A 1 115 ? 20.449 13.146 -62.793 1.00 91.62 115 ASP A C 1
ATOM 922 O O . ASP A 1 115 ? 20.111 13.960 -63.652 1.00 91.62 115 ASP A O 1
ATOM 926 N N . VAL A 1 116 ? 21.683 13.151 -62.277 1.00 90.38 116 VAL A N 1
ATOM 927 C CA . VAL A 1 116 ? 22.722 14.122 -62.663 1.00 90.38 116 VAL A CA 1
ATOM 928 C C . VAL A 1 116 ? 23.133 13.970 -64.131 1.00 90.38 116 VAL A C 1
ATOM 930 O O . VAL A 1 116 ? 23.462 14.965 -64.783 1.00 90.38 116 VAL A O 1
ATOM 933 N N . ASN A 1 117 ? 23.137 12.745 -64.661 1.00 90.00 117 ASN A N 1
ATOM 934 C CA . ASN A 1 117 ? 23.481 12.484 -66.057 1.00 90.00 117 ASN A CA 1
ATOM 935 C C . ASN A 1 117 ? 22.358 12.855 -67.029 1.00 90.00 117 ASN A C 1
ATOM 937 O O . ASN A 1 117 ? 22.657 13.355 -68.111 1.00 90.00 117 ASN A O 1
ATOM 941 N N . ASP A 1 118 ? 21.101 12.662 -66.640 1.00 93.19 118 ASP A N 1
ATOM 942 C CA . ASP A 1 118 ? 19.943 12.994 -67.473 1.00 93.19 118 ASP A CA 1
ATOM 943 C C . ASP A 1 118 ? 19.697 14.512 -67.524 1.00 93.19 118 ASP A C 1
ATOM 945 O O . ASP A 1 118 ? 19.236 15.043 -68.533 1.00 93.19 118 ASP A O 1
ATOM 949 N N . HIS A 1 119 ? 20.078 15.240 -66.469 1.00 91.94 119 HIS A N 1
ATOM 950 C CA . HIS A 1 119 ? 19.852 16.682 -66.332 1.00 91.94 119 HIS A CA 1
ATOM 951 C C . HIS A 1 119 ? 21.134 17.519 -66.481 1.00 91.94 119 HIS A C 1
ATOM 953 O O . HIS A 1 119 ? 21.265 18.593 -65.891 1.00 91.94 119 HIS A O 1
ATOM 959 N N . GLN A 1 120 ? 22.095 17.065 -67.292 1.00 84.94 120 GLN A N 1
ATOM 960 C CA . GLN A 1 120 ? 23.348 17.802 -67.528 1.00 84.94 120 GLN A CA 1
ATOM 961 C C . GLN A 1 120 ? 23.144 19.206 -68.116 1.00 84.94 120 GLN A C 1
ATOM 963 O O . GLN A 1 120 ? 24.018 20.061 -67.956 1.00 84.94 120 GLN A O 1
ATOM 968 N N . ASP A 1 121 ? 22.007 19.450 -68.767 1.00 87.00 121 ASP A N 1
ATOM 969 C CA . ASP A 1 121 ? 21.650 20.746 -69.346 1.00 87.00 121 ASP A CA 1
ATOM 970 C C . ASP A 1 121 ? 21.016 21.716 -68.335 1.00 87.00 121 ASP A C 1
ATOM 972 O O . ASP A 1 121 ? 20.882 22.909 -68.612 1.00 87.00 121 ASP A O 1
ATOM 976 N N . THR A 1 122 ? 20.690 21.246 -67.128 1.00 90.12 122 THR A N 1
ATOM 977 C CA . THR A 1 122 ? 20.153 22.084 -66.055 1.00 90.12 122 THR A CA 1
ATOM 978 C C . THR A 1 122 ? 21.239 22.997 -65.489 1.00 90.12 122 THR A C 1
ATOM 980 O O . THR A 1 122 ? 22.324 22.551 -65.102 1.00 90.12 122 THR A O 1
ATOM 983 N N . LEU A 1 123 ? 20.927 24.291 -65.379 1.00 88.06 123 LEU A N 1
ATOM 984 C CA . LEU A 1 123 ? 21.864 25.339 -64.960 1.00 88.06 123 LEU A CA 1
ATOM 985 C C . LEU A 1 123 ? 22.559 25.030 -63.621 1.00 88.06 123 LEU A C 1
ATOM 987 O O . LEU A 1 123 ? 23.772 25.212 -63.504 1.00 88.06 123 LEU A O 1
ATOM 991 N N . ALA A 1 124 ? 21.822 24.513 -62.634 1.00 87.50 124 ALA A N 1
ATOM 992 C CA . ALA A 1 124 ? 22.370 24.126 -61.334 1.00 87.50 124 ALA A CA 1
ATOM 993 C C . ALA A 1 124 ? 23.420 23.001 -61.448 1.00 87.50 124 ALA A C 1
ATOM 995 O O . ALA A 1 124 ? 24.513 23.112 -60.892 1.00 87.50 124 ALA A O 1
ATOM 996 N N . ILE A 1 125 ? 23.148 21.955 -62.238 1.00 88.62 125 ILE A N 1
ATOM 997 C CA . ILE A 1 125 ? 24.073 20.824 -62.441 1.00 88.62 125 ILE A CA 1
ATOM 998 C C . ILE A 1 125 ? 25.325 21.268 -63.206 1.00 88.62 125 ILE A C 1
ATOM 1000 O O . ILE A 1 125 ? 26.441 20.871 -62.863 1.00 88.62 125 ILE A O 1
ATOM 1004 N N . GLN A 1 126 ? 25.185 22.149 -64.198 1.00 89.38 126 GLN A N 1
ATOM 1005 C CA . GLN A 1 126 ? 26.333 22.714 -64.912 1.00 89.38 126 GLN A CA 1
ATOM 1006 C C . GLN A 1 126 ? 27.237 23.548 -64.001 1.00 89.38 126 GLN A C 1
ATOM 1008 O O . GLN A 1 126 ? 28.464 23.443 -64.094 1.00 89.38 126 GLN A O 1
ATOM 1013 N N . LYS A 1 127 ? 26.643 24.359 -63.117 1.00 90.44 127 LYS A N 1
ATOM 1014 C CA . LYS A 1 127 ? 27.374 25.139 -62.111 1.00 90.44 127 LYS A CA 1
ATOM 1015 C C . LYS A 1 127 ? 28.122 24.221 -61.148 1.00 90.44 127 LYS A C 1
ATOM 1017 O O . LYS A 1 127 ? 29.321 24.415 -60.967 1.00 90.44 127 LYS A O 1
ATOM 1022 N N . LEU A 1 128 ? 27.474 23.168 -60.644 1.00 88.94 128 LEU A N 1
ATOM 1023 C CA . LEU A 1 128 ? 28.112 22.158 -59.792 1.00 88.94 128 LEU A CA 1
ATOM 1024 C C . LEU A 1 128 ? 29.310 21.486 -60.484 1.00 88.94 128 LEU A C 1
ATOM 1026 O O . LEU A 1 128 ? 30.395 21.427 -59.909 1.00 88.94 128 LEU A O 1
ATOM 1030 N N . ARG A 1 129 ? 29.166 21.048 -61.743 1.00 86.38 129 ARG A N 1
ATOM 1031 C CA . ARG A 1 129 ? 30.261 20.413 -62.510 1.00 86.38 129 ARG A CA 1
ATOM 1032 C C . ARG A 1 129 ? 31.438 21.352 -62.774 1.00 86.38 129 ARG A C 1
ATOM 1034 O O . ARG A 1 129 ? 32.578 20.899 -62.817 1.00 86.38 129 ARG A O 1
ATOM 1041 N N . LYS A 1 130 ? 31.166 22.643 -62.977 1.00 90.56 130 LYS A N 1
ATOM 1042 C CA . LYS A 1 130 ? 32.182 23.684 -63.214 1.00 90.56 130 LYS A CA 1
ATOM 1043 C C . LYS A 1 130 ? 32.677 24.345 -61.923 1.00 90.56 130 LYS A C 1
ATOM 1045 O O . LYS A 1 130 ? 33.486 25.264 -62.006 1.00 90.56 130 LYS A O 1
ATOM 1050 N N . ASN A 1 131 ? 32.215 23.878 -60.759 1.00 90.25 131 ASN A N 1
ATOM 1051 C CA . ASN A 1 131 ? 32.530 24.428 -59.441 1.00 90.25 131 ASN A CA 1
ATOM 1052 C C . ASN A 1 131 ? 32.229 25.940 -59.327 1.00 90.25 131 ASN A C 1
ATOM 1054 O O . ASN A 1 131 ? 33.049 26.731 -58.866 1.00 90.25 131 ASN A O 1
ATOM 1058 N N . ILE A 1 132 ? 31.054 26.344 -59.812 1.00 91.06 132 ILE A N 1
ATOM 1059 C CA . ILE A 1 132 ? 30.529 27.712 -59.754 1.00 91.06 132 ILE A CA 1
ATOM 1060 C C . ILE A 1 132 ? 29.443 27.762 -58.672 1.00 91.06 132 ILE A C 1
ATOM 1062 O O . ILE A 1 132 ? 28.613 26.856 -58.590 1.00 91.06 132 ILE A O 1
ATOM 1066 N N . SER A 1 133 ? 29.422 28.823 -57.863 1.00 88.81 133 SER A N 1
ATOM 1067 C CA . SER A 1 133 ? 28.432 29.006 -56.794 1.00 88.81 133 SER A CA 1
ATOM 1068 C C . SER A 1 133 ? 26.988 28.997 -57.310 1.00 88.81 133 SER A C 1
ATOM 1070 O O . SER A 1 133 ? 26.674 29.608 -58.337 1.00 88.81 133 SER A O 1
ATOM 1072 N N . LEU A 1 134 ? 26.101 28.339 -56.561 1.00 87.12 134 LEU A N 1
ATOM 1073 C CA . LEU A 1 134 ? 24.657 28.337 -56.810 1.00 87.12 134 LEU A CA 1
ATOM 1074 C C . LEU A 1 134 ? 24.023 29.646 -56.313 1.00 87.12 134 LEU A C 1
ATOM 1076 O O . LEU A 1 134 ? 24.424 30.174 -55.273 1.00 87.12 134 LEU A O 1
ATOM 1080 N N . SER A 1 135 ? 23.053 30.179 -57.061 1.00 85.94 135 SER A N 1
ATOM 1081 C CA . SER A 1 135 ? 22.229 31.315 -56.627 1.00 85.94 135 SER A CA 1
ATOM 1082 C C . SER A 1 135 ? 20.964 30.804 -55.938 1.00 85.94 135 SER A C 1
ATOM 1084 O O . SER A 1 135 ? 20.523 29.697 -56.209 1.00 85.94 135 SER A O 1
ATOM 1086 N N . GLN A 1 136 ? 20.330 31.617 -55.088 1.00 75.88 136 GLN A N 1
ATOM 1087 C CA . GLN A 1 136 ? 19.083 31.244 -54.395 1.00 75.88 136 GLN A CA 1
ATOM 1088 C C . GLN A 1 136 ? 17.876 31.033 -55.329 1.00 75.88 136 GLN A C 1
ATOM 1090 O O . GLN A 1 136 ? 16.839 30.559 -54.877 1.00 75.88 136 GLN A O 1
ATOM 1095 N N . MET A 1 137 ? 17.986 31.433 -56.599 1.00 67.62 137 MET A N 1
ATOM 1096 C CA . MET A 1 137 ? 16.926 31.310 -57.608 1.00 67.62 137 MET A CA 1
ATOM 1097 C C . MET A 1 137 ? 17.139 30.132 -58.579 1.00 67.62 137 MET A C 1
ATOM 1099 O O . MET A 1 137 ? 16.355 30.003 -59.517 1.00 67.62 137 MET A O 1
ATOM 1103 N N . ASP A 1 138 ? 18.186 29.319 -58.374 1.00 56.75 138 ASP A N 1
ATOM 1104 C CA . ASP A 1 138 ? 18.520 28.121 -59.166 1.00 56.75 138 ASP A CA 1
ATOM 1105 C C . ASP A 1 138 ? 18.251 26.834 -58.375 1.00 56.75 138 ASP A C 1
ATOM 1107 O O . ASP A 1 138 ? 17.886 25.825 -59.019 1.00 56.75 138 ASP A O 1
#

pLDDT: mean 81.9, std 9.73, range [47.53, 93.19]

Foldseek 3Di:
DVQPCVPDPCNVVVLVVLLVLLVLLVVVCVDVLSVVCVVVSVCSNDVVNVVVSDPVNVVVN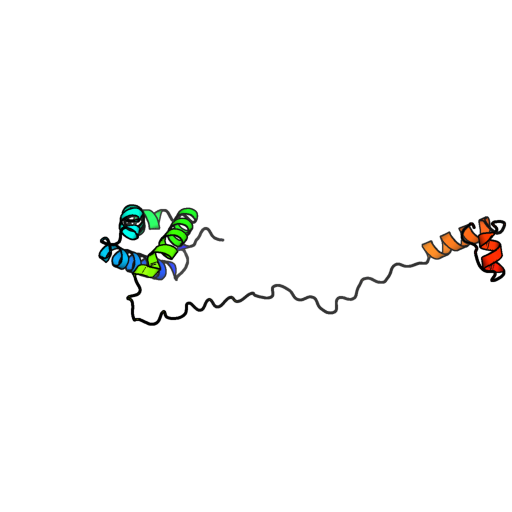VVSVVVSSVVSDDVPPPPPDPDDDDDDDPPDDDDPPDDPPPDDCVVVVVVVVVVLVVVVVPPVSVCVVVVHDDDPVD

Sequence (138 aa):
MLSQIEALQTYNTAKRQLCGLMNELEKKITIPQIQTRLPLIQTVTTDEFWAAGDLLAFEKVRQELCELIKFIIEEGQEKSPVITSLYDPILNRNEGLVMEAAYDYGDYKMKVNCDVNDHQDTLAIQKLRKNISLSQMD

Secondary structure (DSSP, 8-state):
-TT-GGGSTTHHHHHHHHHHHHHHHHTTTTSHHHHHTHHHHHHHHSHHHHHH--HHHHHHHHHHHHHHGGGTS-TTS------------------S--PPPP---HHHHHHHHHHHHHTTTSHHHHHHHTT-PPPTT-

Radius of gyration: 36.48 Å; chains: 1; bounding box: 51×49×92 Å